Protein AF-A0A1M5I4J9-F1 (afdb_monomer_lite)

Radius of gyration: 21.1 Å; chains: 1; bounding box: 60×26×45 Å

Organism: NCBI:txid930117

Structure (mmCIF, N/CA/C/O backbone):
data_AF-A0A1M5I4J9-F1
#
_entry.id   AF-A0A1M5I4J9-F1
#
loop_
_atom_site.group_PDB
_atom_site.id
_atom_site.type_symbol
_atom_site.label_atom_id
_atom_site.label_alt_id
_atom_site.label_comp_id
_atom_site.label_asym_id
_atom_site.label_entity_id
_atom_site.label_seq_id
_atom_site.pdbx_PDB_ins_code
_atom_site.Cartn_x
_atom_site.Cartn_y
_atom_site.Cartn_z
_atom_site.occupancy
_atom_site.B_iso_or_equiv
_atom_site.auth_seq_id
_atom_site.auth_comp_id
_atom_site.auth_asym_id
_atom_site.auth_atom_id
_atom_site.pdbx_PDB_model_num
ATOM 1 N N . MET A 1 1 ? 3.574 -6.967 -28.876 1.00 31.14 1 MET A N 1
ATOM 2 C CA . MET A 1 1 ? 4.786 -6.859 -28.038 1.00 31.14 1 MET A CA 1
ATOM 3 C C . MET A 1 1 ? 4.558 -5.716 -27.061 1.00 31.14 1 MET A C 1
ATOM 5 O O . MET A 1 1 ? 4.563 -4.573 -27.490 1.00 31.14 1 MET A O 1
ATOM 9 N N . PHE A 1 2 ? 4.236 -6.002 -25.797 1.00 33.44 2 PHE A N 1
ATOM 10 C CA . PHE A 1 2 ? 4.020 -4.957 -24.791 1.00 33.44 2 PHE A CA 1
ATOM 11 C C . PHE A 1 2 ? 5.318 -4.730 -24.023 1.00 33.44 2 PHE A C 1
ATOM 13 O O . PHE A 1 2 ? 5.579 -5.392 -23.024 1.00 33.44 2 PHE A O 1
ATOM 20 N N . ILE A 1 3 ? 6.140 -3.794 -24.495 1.00 41.62 3 ILE A N 1
ATOM 21 C CA . ILE A 1 3 ? 7.110 -3.147 -23.614 1.00 41.62 3 ILE A CA 1
ATOM 22 C C . ILE A 1 3 ? 6.303 -2.120 -22.817 1.00 41.62 3 ILE A C 1
ATOM 24 O O . ILE A 1 3 ? 6.079 -1.004 -23.276 1.00 41.62 3 ILE A O 1
ATOM 28 N N . MET A 1 4 ? 5.809 -2.510 -21.642 1.00 43.72 4 MET A N 1
ATOM 29 C CA . MET A 1 4 ? 5.235 -1.572 -20.674 1.00 43.72 4 MET A CA 1
ATOM 30 C C . MET A 1 4 ? 6.383 -0.836 -19.977 1.00 43.72 4 MET A C 1
ATOM 32 O O . MET A 1 4 ? 6.657 -1.045 -18.801 1.00 43.72 4 MET A O 1
ATOM 36 N N . ASN A 1 5 ? 7.090 0.023 -20.715 1.00 55.03 5 ASN A N 1
ATOM 37 C CA . ASN A 1 5 ? 7.876 1.085 -20.095 1.00 55.03 5 ASN A CA 1
ATOM 38 C C . ASN A 1 5 ? 6.946 2.279 -19.878 1.00 55.03 5 ASN A C 1
ATOM 40 O O . ASN A 1 5 ? 7.021 3.303 -20.552 1.00 55.03 5 ASN A O 1
ATOM 44 N N . THR A 1 6 ? 5.987 2.095 -18.980 1.00 53.03 6 THR A N 1
ATOM 45 C CA . THR A 1 6 ? 5.089 3.154 -18.543 1.00 53.03 6 THR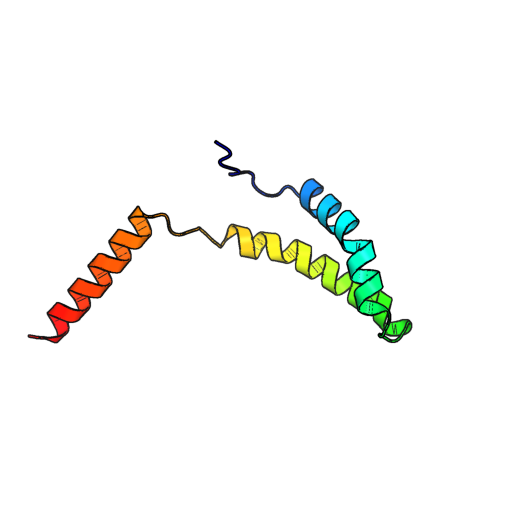 A CA 1
ATOM 46 C C . THR A 1 6 ? 5.425 3.429 -17.096 1.00 53.03 6 THR A C 1
ATOM 48 O O . THR A 1 6 ? 5.140 2.619 -16.214 1.00 53.03 6 THR A O 1
ATOM 51 N N . ARG A 1 7 ? 6.077 4.567 -16.851 1.00 62.56 7 ARG A N 1
ATOM 52 C CA . ARG A 1 7 ? 6.213 5.124 -15.504 1.00 62.56 7 ARG A CA 1
ATOM 53 C C . ARG A 1 7 ? 4.825 5.098 -14.858 1.00 62.56 7 ARG A C 1
ATOM 55 O O . ARG A 1 7 ? 3.920 5.733 -15.388 1.00 62.56 7 ARG A O 1
ATOM 62 N N . LEU A 1 8 ? 4.659 4.365 -13.754 1.00 69.62 8 LEU A N 1
ATOM 63 C CA . LEU A 1 8 ? 3.408 4.352 -12.990 1.00 69.62 8 LEU A CA 1
ATOM 64 C C . LEU A 1 8 ? 3.047 5.795 -12.616 1.00 69.62 8 LEU A C 1
ATOM 66 O O . LEU A 1 8 ? 3.802 6.465 -11.890 1.00 69.62 8 LEU A O 1
ATOM 70 N N . SER A 1 9 ? 1.935 6.277 -13.173 1.00 81.19 9 SER A N 1
ATOM 71 C CA . SER A 1 9 ? 1.390 7.590 -12.849 1.00 81.19 9 SER A CA 1
ATOM 72 C C . SER A 1 9 ? 0.755 7.557 -11.458 1.00 81.19 9 SER A C 1
ATOM 74 O O . SER A 1 9 ? 0.434 6.490 -10.926 1.00 81.19 9 SER A O 1
ATOM 76 N N . ASN A 1 10 ? 0.580 8.730 -10.848 1.00 81.94 10 ASN A N 1
ATOM 77 C CA . ASN A 1 10 ? -0.101 8.815 -9.556 1.00 81.94 10 ASN A CA 1
ATOM 78 C C . ASN A 1 10 ? -1.550 8.314 -9.667 1.00 81.94 10 ASN A C 1
ATOM 80 O O . ASN A 1 10 ? -2.026 7.635 -8.763 1.00 81.94 10 ASN A O 1
ATOM 84 N N . ASP A 1 11 ? -2.210 8.556 -10.800 1.00 85.44 11 ASP A N 1
ATOM 85 C CA . ASP A 1 11 ? -3.583 8.110 -11.044 1.00 85.44 11 ASP A CA 1
ATOM 86 C C . ASP A 1 11 ? -3.686 6.583 -11.136 1.00 85.44 11 ASP A C 1
ATOM 88 O O . ASP A 1 11 ? -4.634 5.990 -10.623 1.00 85.44 11 ASP A O 1
ATOM 92 N N . ASP A 1 12 ? -2.695 5.920 -11.739 1.00 84.88 12 ASP A N 1
ATOM 93 C CA . ASP A 1 12 ? -2.655 4.455 -11.805 1.00 84.88 12 ASP A CA 1
ATOM 94 C C . ASP A 1 12 ? -2.442 3.831 -10.421 1.00 84.88 12 ASP A C 1
ATOM 96 O O . ASP A 1 12 ? -3.029 2.795 -10.104 1.00 84.88 12 ASP A O 1
ATOM 100 N N . LEU A 1 13 ? -1.645 4.480 -9.567 1.00 84.88 13 LEU A N 1
ATOM 101 C CA . LEU A 1 13 ? -1.446 4.057 -8.179 1.00 84.88 13 LEU A CA 1
ATOM 102 C C . LEU A 1 13 ? -2.692 4.265 -7.324 1.00 84.88 13 LEU A C 1
ATOM 104 O O . LEU A 1 13 ? -3.029 3.392 -6.527 1.00 84.88 13 LEU A O 1
ATOM 108 N N . LEU A 1 14 ? -3.398 5.382 -7.499 1.00 88.31 14 LEU A N 1
ATOM 109 C CA . LEU A 1 14 ? -4.664 5.625 -6.809 1.00 88.31 14 LEU A CA 1
ATOM 110 C C . LEU A 1 14 ? -5.717 4.588 -7.217 1.00 88.31 14 LEU A C 1
ATOM 112 O O . LEU A 1 14 ? -6.342 3.985 -6.346 1.00 88.31 14 LEU A O 1
ATOM 116 N N . LYS A 1 15 ? -5.827 4.271 -8.513 1.00 90.38 15 LYS A N 1
ATOM 117 C CA . LYS A 1 15 ? -6.681 3.174 -9.000 1.00 90.38 15 LYS A CA 1
ATOM 118 C C . LYS A 1 15 ? -6.272 1.826 -8.410 1.00 90.38 15 LYS A C 1
ATOM 120 O O . LYS A 1 15 ? -7.126 1.039 -8.009 1.00 90.38 15 LYS A O 1
ATOM 125 N N . LEU A 1 16 ? -4.971 1.546 -8.320 1.00 89.44 16 LEU A N 1
ATOM 126 C CA . LEU A 1 16 ? -4.476 0.321 -7.693 1.00 89.44 16 LEU A CA 1
ATOM 127 C C . LEU A 1 16 ? -4.876 0.249 -6.212 1.00 89.44 16 LEU A C 1
ATOM 129 O O . LEU A 1 16 ? -5.325 -0.798 -5.747 1.00 89.44 16 LEU A O 1
ATOM 133 N N . ILE A 1 17 ? -4.764 1.358 -5.480 1.00 90.62 17 ILE A N 1
ATOM 134 C CA . ILE A 1 17 ? -5.200 1.456 -4.084 1.00 90.62 17 ILE A CA 1
ATOM 135 C C . ILE A 1 17 ? -6.704 1.198 -3.962 1.00 90.62 17 ILE A C 1
ATOM 137 O O . ILE A 1 17 ? -7.116 0.449 -3.075 1.00 90.62 17 ILE A O 1
ATOM 141 N N . GLU A 1 18 ? -7.533 1.747 -4.849 1.00 92.56 18 GLU A N 1
ATOM 142 C CA . GLU A 1 18 ? -8.977 1.485 -4.859 1.00 92.56 18 GLU A CA 1
ATOM 143 C C . GLU A 1 18 ? -9.285 -0.001 -5.082 1.00 92.56 18 GLU A C 1
ATOM 145 O O . GLU A 1 18 ? -10.050 -0.595 -4.320 1.00 92.56 18 GLU A O 1
ATOM 150 N N . ILE A 1 19 ? -8.617 -0.636 -6.050 1.00 93.94 19 ILE A N 1
ATOM 151 C CA . ILE A 1 19 ? -8.762 -2.072 -6.343 1.00 93.94 19 ILE A CA 1
ATOM 152 C C . ILE A 1 19 ? -8.336 -2.936 -5.143 1.00 93.94 19 ILE A C 1
ATOM 154 O O . ILE A 1 19 ? -8.938 -3.978 -4.865 1.00 93.94 19 ILE A O 1
ATOM 158 N N . LEU A 1 20 ? -7.289 -2.526 -4.423 1.00 91.94 20 LEU A N 1
ATOM 159 C CA . LEU A 1 20 ? -6.745 -3.267 -3.284 1.00 91.94 20 LEU A CA 1
ATOM 160 C C . LEU A 1 20 ? -7.491 -2.999 -1.973 1.00 91.94 20 LEU A C 1
ATOM 162 O O . LEU A 1 20 ? -7.511 -3.875 -1.111 1.00 91.94 20 LEU A O 1
ATOM 166 N N . THR A 1 21 ? -8.157 -1.854 -1.825 1.00 90.50 21 THR A N 1
ATOM 167 C CA . THR A 1 21 ? -8.903 -1.467 -0.615 1.00 90.50 21 THR A CA 1
ATOM 168 C C . THR A 1 21 ? -9.836 -2.563 -0.073 1.00 90.50 21 THR A C 1
ATOM 170 O O . THR A 1 21 ? -9.739 -2.865 1.119 1.00 90.50 21 THR A O 1
ATOM 173 N N . PRO A 1 22 ? -10.702 -3.224 -0.870 1.00 92.88 22 PRO A N 1
ATOM 174 C CA . PRO A 1 22 ? -11.548 -4.301 -0.349 1.00 92.88 22 PRO A CA 1
ATOM 175 C C . PRO A 1 22 ? -10.739 -5.507 0.153 1.00 92.88 22 PRO A C 1
ATOM 177 O O . PRO A 1 22 ? -11.123 -6.139 1.138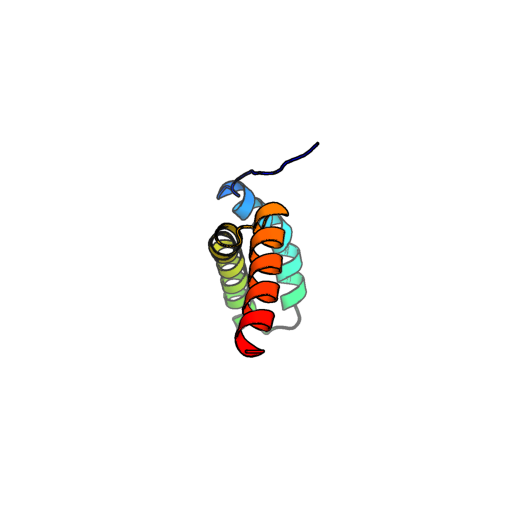 1.00 92.88 22 PRO A O 1
ATOM 180 N N . LYS A 1 23 ? -9.595 -5.811 -0.474 1.00 93.38 23 LYS A N 1
ATOM 181 C CA . LYS A 1 23 ? -8.699 -6.890 -0.029 1.00 93.38 23 LYS A CA 1
ATOM 182 C C . LYS A 1 23 ? -7.992 -6.526 1.275 1.00 93.38 23 LYS A C 1
ATOM 184 O O . LYS A 1 23 ? -7.931 -7.370 2.161 1.00 93.38 23 LYS A O 1
ATOM 189 N N . ILE A 1 24 ? -7.537 -5.278 1.408 1.00 91.75 24 ILE A N 1
ATOM 190 C CA . ILE A 1 24 ? -6.899 -4.750 2.624 1.00 91.75 24 ILE A CA 1
ATOM 191 C C . ILE A 1 24 ? -7.882 -4.804 3.801 1.00 91.75 24 ILE A C 1
ATOM 193 O O . ILE A 1 24 ? -7.554 -5.326 4.866 1.00 91.75 24 ILE A O 1
ATOM 197 N N . LYS A 1 25 ? -9.122 -4.342 3.598 1.00 89.81 25 LYS A N 1
ATOM 198 C CA . LYS A 1 25 ? -10.180 -4.431 4.618 1.00 89.81 25 LYS A CA 1
ATOM 199 C C . LYS A 1 25 ? -10.438 -5.876 5.034 1.00 89.81 25 LYS A C 1
ATOM 201 O O . LYS A 1 25 ? -10.507 -6.171 6.222 1.00 89.81 25 LYS A O 1
ATOM 206 N N . LYS A 1 26 ? -10.518 -6.793 4.064 1.00 92.50 26 LYS A N 1
ATOM 207 C CA . LYS A 1 26 ? -10.706 -8.221 4.342 1.00 92.50 26 LYS A CA 1
ATOM 208 C C . LYS A 1 26 ? -9.533 -8.818 5.129 1.00 92.50 26 LYS A C 1
ATOM 210 O O . LYS A 1 26 ? -9.774 -9.597 6.045 1.00 92.50 26 LYS A O 1
ATOM 215 N N . SER A 1 27 ? -8.286 -8.460 4.811 1.00 91.56 27 SER A N 1
ATOM 216 C CA . SER A 1 27 ? -7.109 -8.969 5.533 1.00 91.56 27 SER A CA 1
ATOM 217 C C . SER A 1 27 ? -7.002 -8.450 6.967 1.00 91.56 27 SER A C 1
ATOM 219 O O . SER A 1 27 ? -6.442 -9.138 7.813 1.00 91.56 27 SER A O 1
ATOM 221 N N . LEU A 1 28 ? -7.564 -7.272 7.249 1.00 92.69 28 LEU A N 1
ATOM 222 C CA . LEU A 1 28 ? -7.581 -6.660 8.581 1.00 92.69 28 LEU A CA 1
ATOM 223 C C . LEU A 1 28 ? -8.816 -7.039 9.412 1.00 92.69 28 LEU A C 1
ATOM 225 O O . LEU A 1 28 ? -8.964 -6.572 10.537 1.00 92.69 28 LEU A O 1
ATOM 229 N N . GLY A 1 29 ? -9.696 -7.908 8.901 1.00 89.69 29 GLY A N 1
ATOM 230 C CA . GLY A 1 29 ? -10.936 -8.291 9.588 1.00 89.69 29 GLY A CA 1
ATOM 231 C C . GLY A 1 29 ? -10.728 -8.971 10.949 1.00 89.69 29 GLY A C 1
ATOM 232 O 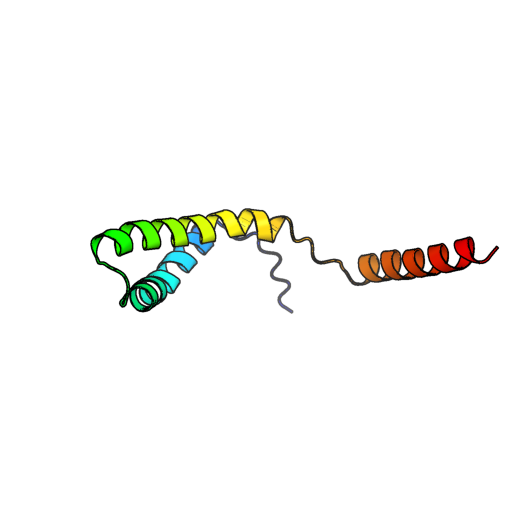O . GLY A 1 29 ? -11.627 -8.942 11.782 1.00 89.69 29 GLY A O 1
ATOM 233 N N . ASN A 1 30 ? -9.539 -9.532 11.194 1.00 91.00 30 ASN A N 1
ATOM 234 C CA . ASN A 1 30 ? -9.159 -10.140 12.476 1.00 91.00 30 ASN A CA 1
ATOM 235 C C . ASN A 1 30 ? -8.417 -9.171 13.414 1.00 91.00 30 ASN A C 1
ATOM 237 O O . ASN A 1 30 ? -7.989 -9.564 14.498 1.00 91.00 30 ASN A O 1
ATOM 241 N N . THR A 1 31 ? -8.224 -7.920 12.999 1.00 91.81 31 THR A N 1
ATOM 242 C CA . THR A 1 31 ? -7.535 -6.892 13.779 1.00 91.81 31 THR A CA 1
ATOM 243 C C . THR A 1 31 ? -8.544 -6.072 14.578 1.00 91.81 31 THR A C 1
ATOM 245 O O . THR A 1 31 ? -9.701 -5.936 14.176 1.00 91.81 31 THR A O 1
ATOM 248 N N . LYS A 1 32 ? -8.129 -5.513 15.720 1.00 90.75 32 LYS A N 1
ATOM 249 C CA . LYS A 1 32 ? -9.003 -4.664 16.542 1.00 90.75 32 LYS A CA 1
ATOM 250 C C . LYS A 1 32 ? -9.459 -3.451 15.737 1.00 90.75 32 LYS A C 1
ATOM 252 O O . LYS A 1 32 ? -8.647 -2.834 15.058 1.00 90.75 32 LYS A O 1
ATOM 257 N N . LEU A 1 33 ? -10.734 -3.082 15.864 1.00 84.56 33 LEU A N 1
ATOM 258 C CA . LEU A 1 33 ? -11.338 -1.971 15.113 1.00 84.56 33 LEU A CA 1
ATOM 259 C C . LEU A 1 33 ? -10.548 -0.662 15.241 1.00 84.56 33 LEU A C 1
ATOM 261 O O . LEU A 1 33 ? -10.339 0.009 14.239 1.00 84.56 33 LEU A O 1
ATOM 265 N N . GLN A 1 34 ? -10.056 -0.354 16.445 1.00 86.00 34 GLN A N 1
ATOM 266 C CA . GLN A 1 34 ? -9.239 0.835 16.716 1.00 86.00 34 GLN A CA 1
ATOM 267 C C . GLN A 1 34 ? -7.943 0.884 15.883 1.00 86.00 34 GLN A C 1
ATOM 269 O O . GLN A 1 34 ? -7.497 1.962 15.526 1.00 86.00 34 GLN A O 1
ATOM 274 N N . ASP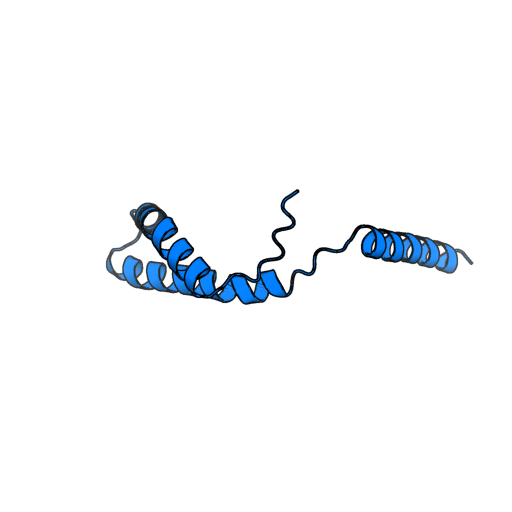 A 1 35 ? -7.371 -0.277 15.542 1.00 88.94 35 ASP A N 1
ATOM 275 C CA . ASP A 1 35 ? -6.101 -0.384 14.815 1.00 88.94 35 ASP A CA 1
ATOM 276 C C . ASP A 1 35 ? -6.340 -0.557 13.297 1.00 88.94 35 ASP A C 1
ATOM 278 O O . ASP A 1 35 ? -5.420 -0.433 12.489 1.00 88.94 35 ASP A O 1
ATOM 282 N N . GLN A 1 36 ? -7.573 -0.879 12.875 1.00 90.38 36 GLN A N 1
ATOM 283 C CA . GLN A 1 36 ? -7.891 -1.170 11.471 1.00 90.38 36 GLN A CA 1
ATOM 284 C C . GLN A 1 36 ? -7.785 0.058 10.567 1.00 90.38 36 GLN A C 1
ATOM 286 O O . GLN A 1 36 ? -7.413 -0.090 9.402 1.00 90.38 36 GLN A O 1
ATOM 291 N N . GLU A 1 37 ? -8.162 1.240 11.054 1.00 90.44 37 GLU A N 1
ATOM 292 C CA . GLU A 1 37 ? -8.081 2.476 10.268 1.00 90.44 37 GLU A CA 1
ATOM 293 C C . GLU A 1 37 ? -6.625 2.885 10.042 1.00 90.44 37 GLU A C 1
ATOM 295 O O . GLU A 1 37 ? -6.223 3.119 8.897 1.00 90.44 37 GLU A O 1
ATOM 300 N N . ASP A 1 38 ? -5.820 2.850 11.102 1.00 93.56 38 ASP A N 1
ATOM 301 C CA . ASP A 1 38 ? -4.394 3.169 11.048 1.00 93.56 38 ASP A CA 1
ATOM 302 C C . ASP A 1 38 ? -3.643 2.207 10.123 1.00 93.56 38 ASP A C 1
ATOM 304 O O . ASP A 1 38 ? -2.930 2.637 9.214 1.00 93.56 38 ASP A O 1
ATOM 308 N N . LEU A 1 39 ? -3.879 0.897 10.257 1.00 94.31 39 LEU A N 1
ATOM 309 C CA . LEU A 1 39 ? -3.250 -0.109 9.397 1.00 94.31 39 LEU A CA 1
ATOM 310 C C . LEU A 1 39 ? -3.684 0.014 7.934 1.00 94.31 39 LEU A C 1
ATOM 312 O O . LEU A 1 39 ? -2.876 -0.199 7.028 1.00 94.31 39 LEU A O 1
ATOM 316 N N . GLN A 1 40 ? -4.943 0.379 7.668 1.00 92.50 40 GLN A N 1
ATOM 317 C CA . GLN A 1 40 ? -5.383 0.663 6.301 1.00 92.50 40 GLN A CA 1
ATOM 318 C C . GLN A 1 40 ? -4.605 1.832 5.699 1.00 92.50 40 GLN A C 1
ATOM 320 O O . GLN A 1 40 ? -4.200 1.750 4.537 1.00 92.50 40 GLN A O 1
ATOM 325 N N . GLN A 1 41 ? -4.404 2.908 6.459 1.00 91.94 41 GLN A N 1
ATOM 326 C CA . GLN A 1 41 ? -3.659 4.071 5.985 1.00 91.94 41 GLN A CA 1
ATOM 327 C C . GLN A 1 41 ? -2.174 3.754 5.795 1.00 91.94 41 GLN A C 1
ATOM 329 O O . GLN A 1 41 ? -1.612 4.105 4.757 1.00 91.94 41 GLN A O 1
ATOM 334 N N . GLU A 1 42 ? -1.560 3.015 6.719 1.00 94.50 42 GLU A N 1
ATOM 335 C CA . GLU A 1 42 ? -0.158 2.602 6.606 1.00 94.50 42 GLU A CA 1
ATOM 336 C C . GLU A 1 42 ? 0.083 1.746 5.352 1.00 94.50 42 GLU A C 1
ATOM 338 O O . GLU A 1 42 ? 1.030 1.981 4.598 1.00 94.50 42 GLU A O 1
ATOM 343 N N . ILE A 1 43 ? -0.802 0.782 5.070 1.00 92.75 43 ILE A N 1
ATOM 344 C CA . ILE A 1 43 ? -0.692 -0.069 3.877 1.00 92.75 43 ILE A CA 1
ATOM 345 C C . ILE A 1 43 ? -0.811 0.765 2.594 1.00 92.75 43 ILE A C 1
ATOM 347 O O . ILE A 1 43 ? -0.048 0.548 1.650 1.00 92.75 43 ILE A O 1
ATOM 351 N N . LYS A 1 44 ? -1.728 1.740 2.545 1.00 90.62 44 LYS A N 1
ATOM 352 C CA . LYS A 1 44 ? -1.870 2.639 1.387 1.00 90.62 44 LYS A CA 1
ATOM 353 C C . LYS A 1 44 ? -0.617 3.487 1.166 1.00 90.62 44 LYS A C 1
ATOM 355 O O . LYS A 1 44 ? -0.164 3.593 0.028 1.00 90.62 44 LYS A O 1
ATOM 360 N N . LEU A 1 45 ? -0.031 4.034 2.233 1.00 91.19 45 LEU A N 1
ATOM 361 C CA . LEU A 1 45 ? 1.224 4.790 2.164 1.00 91.19 45 LEU A CA 1
ATOM 362 C C . LEU A 1 45 ? 2.370 3.919 1.635 1.00 91.19 45 LEU A C 1
ATOM 364 O O . LEU A 1 45 ? 3.052 4.311 0.690 1.00 91.19 45 LEU A O 1
ATOM 368 N N . LYS A 1 46 ? 2.506 2.685 2.135 1.00 89.81 46 LYS A N 1
ATOM 369 C CA . LYS A 1 46 ? 3.505 1.721 1.641 1.00 89.81 46 LYS A CA 1
ATOM 370 C C . LYS A 1 46 ? 3.356 1.395 0.156 1.00 89.81 46 LYS A C 1
ATOM 372 O O . LYS A 1 46 ? 4.364 1.198 -0.526 1.00 89.81 46 LYS A O 1
ATOM 377 N N . ILE A 1 47 ? 2.130 1.335 -0.367 1.00 87.19 47 ILE A N 1
ATOM 378 C CA . ILE A 1 47 ? 1.887 1.132 -1.805 1.00 87.19 47 ILE A CA 1
ATOM 379 C C . ILE A 1 47 ? 2.408 2.329 -2.615 1.00 87.19 47 ILE A C 1
ATOM 381 O O . ILE A 1 47 ? 3.050 2.128 -3.646 1.00 87.19 47 ILE A O 1
ATOM 385 N N . LEU A 1 48 ? 2.198 3.559 -2.134 1.00 85.50 48 LEU A N 1
ATOM 386 C CA . LEU A 1 48 ? 2.709 4.772 -2.784 1.00 85.50 48 LEU A CA 1
ATOM 387 C C . LEU A 1 48 ? 4.241 4.838 -2.750 1.00 85.50 48 LEU A C 1
ATOM 389 O O . LEU A 1 48 ? 4.862 5.075 -3.783 1.00 85.50 48 LEU A O 1
ATOM 393 N N . GLU A 1 49 ? 4.860 4.55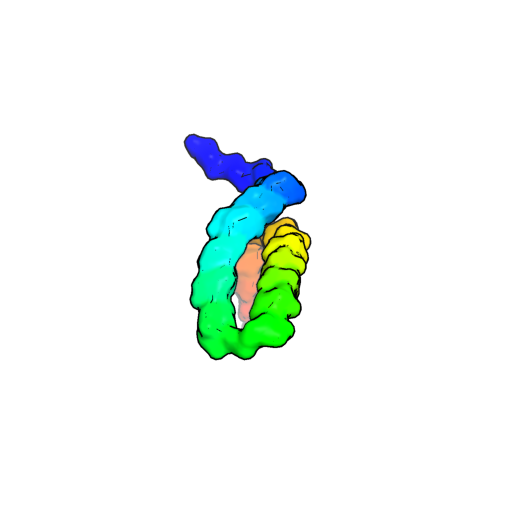0 -1.605 1.00 85.06 49 GLU A N 1
ATOM 394 C CA . GLU A 1 49 ? 6.324 4.512 -1.453 1.00 85.06 49 GLU A CA 1
ATOM 395 C C . GLU A 1 49 ? 6.980 3.433 -2.321 1.00 85.06 49 GLU A C 1
ATOM 397 O O . GLU A 1 49 ? 8.097 3.593 -2.819 1.00 85.06 49 GLU A O 1
ATOM 402 N N . SER A 1 50 ? 6.284 2.312 -2.527 1.00 80.81 50 SER A N 1
ATOM 403 C CA . SER A 1 50 ? 6.785 1.218 -3.360 1.00 80.81 50 SER A CA 1
ATOM 404 C C . SER A 1 50 ? 7.049 1.673 -4.794 1.00 80.81 50 SER A C 1
ATOM 406 O O . SER A 1 50 ? 7.935 1.123 -5.436 1.00 80.81 50 SER A O 1
ATOM 408 N N . ARG A 1 51 ? 6.372 2.718 -5.285 1.00 76.50 51 ARG A N 1
ATOM 409 C CA . ARG A 1 51 ? 6.666 3.336 -6.586 1.00 76.50 51 ARG A CA 1
ATOM 410 C C . ARG A 1 51 ? 8.126 3.768 -6.697 1.00 76.50 51 ARG A C 1
ATOM 412 O O . ARG A 1 51 ? 8.769 3.448 -7.690 1.00 76.50 51 ARG A O 1
ATOM 419 N N . GLU A 1 52 ? 8.643 4.483 -5.703 1.00 72.56 52 GLU A N 1
ATOM 420 C CA . GLU A 1 52 ? 10.020 4.989 -5.722 1.00 72.56 52 GLU A CA 1
ATOM 421 C C . GLU A 1 52 ? 11.018 3.830 -5.686 1.00 72.56 52 GLU A C 1
ATOM 423 O O . GLU A 1 52 ? 11.988 3.803 -6.442 1.00 72.56 52 GLU A O 1
ATOM 428 N N . LYS A 1 53 ? 10.721 2.805 -4.879 1.00 71.81 53 LYS A N 1
ATOM 429 C CA . LYS A 1 53 ? 11.530 1.581 -4.806 1.00 71.81 53 LYS A CA 1
ATOM 430 C C . LYS A 1 53 ? 11.540 0.832 -6.139 1.00 71.81 53 LYS A C 1
ATOM 432 O O . LYS A 1 53 ? 12.602 0.434 -6.600 1.00 71.81 53 LYS A O 1
ATOM 437 N N . LEU A 1 54 ? 10.382 0.685 -6.781 1.00 68.94 54 LEU A N 1
ATOM 438 C CA . LEU A 1 54 ? 10.232 -0.000 -8.066 1.00 68.94 54 LEU A CA 1
ATOM 439 C C . LEU A 1 54 ? 10.856 0.784 -9.230 1.00 68.94 54 LEU A C 1
ATOM 441 O O . LEU A 1 54 ? 11.361 0.172 -10.161 1.00 68.94 54 LEU A O 1
ATOM 445 N N . GLN A 1 55 ? 10.863 2.120 -9.185 1.00 66.81 55 GLN A N 1
ATOM 446 C CA . GLN A 1 55 ? 11.549 2.947 -10.188 1.00 66.81 55 GLN A CA 1
ATOM 447 C C . GLN A 1 55 ? 13.073 2.814 -10.113 1.00 66.81 55 GLN A C 1
ATOM 449 O O . GLN A 1 55 ? 13.747 2.886 -11.140 1.00 66.81 55 GLN A O 1
ATOM 454 N N . ASN A 1 56 ? 13.604 2.584 -8.912 1.00 65.38 56 ASN A N 1
ATOM 455 C CA . ASN A 1 56 ? 15.028 2.347 -8.693 1.00 65.38 56 ASN A CA 1
ATOM 456 C C . ASN A 1 56 ? 15.449 0.902 -8.994 1.00 65.38 56 ASN A C 1
ATOM 458 O O . ASN A 1 56 ? 16.640 0.636 -9.160 1.00 65.38 56 ASN A O 1
ATOM 462 N N . LEU A 1 57 ? 14.495 -0.028 -9.117 1.00 64.69 57 LEU A N 1
ATOM 463 C CA . LEU A 1 57 ? 14.753 -1.348 -9.683 1.00 64.69 57 LEU A CA 1
ATOM 464 C C . LEU A 1 57 ? 14.932 -1.194 -11.192 1.00 64.69 57 LEU A C 1
ATOM 466 O O . LEU A 1 57 ? 14.011 -1.411 -11.974 1.00 64.69 57 LEU A O 1
ATOM 470 N N . LYS A 1 58 ? 16.138 -0.808 -11.611 1.00 60.72 58 LYS A N 1
ATOM 471 C CA . LYS A 1 58 ? 16.538 -0.942 -13.006 1.00 60.72 58 LYS A CA 1
ATOM 472 C C . LYS A 1 58 ? 16.713 -2.443 -13.256 1.00 60.72 58 LYS A C 1
ATOM 474 O O . LYS A 1 58 ? 17.643 -3.020 -12.689 1.00 60.72 58 LYS A O 1
ATOM 479 N N . PRO A 1 59 ? 15.832 -3.108 -14.027 1.00 61.59 59 PRO A N 1
ATOM 480 C CA . PRO A 1 59 ? 16.083 -4.490 -14.389 1.00 61.59 59 PRO A CA 1
ATOM 481 C C . PRO A 1 59 ? 17.416 -4.514 -15.127 1.00 61.59 59 PRO A C 1
ATOM 483 O O . PRO A 1 59 ? 17.632 -3.738 -16.060 1.00 61.59 59 PRO A O 1
ATOM 486 N N . GLN A 1 60 ? 18.329 -5.351 -14.651 1.00 66.62 60 GLN A N 1
ATOM 487 C CA . GLN A 1 60 ? 19.555 -5.618 -15.371 1.00 66.62 60 GLN A CA 1
ATOM 488 C C . GLN A 1 60 ? 19.148 -6.250 -16.700 1.00 66.62 60 GLN A C 1
ATOM 490 O O . GLN A 1 60 ? 18.510 -7.304 -16.726 1.00 66.62 60 GLN A O 1
ATOM 495 N N . ASP A 1 61 ? 19.428 -5.557 -17.796 1.00 75.06 61 ASP A N 1
ATOM 496 C CA . ASP A 1 61 ? 19.249 -6.125 -19.119 1.00 75.06 61 ASP A CA 1
ATOM 497 C C . ASP A 1 61 ? 20.259 -7.256 -19.331 1.00 75.06 61 ASP A C 1
ATOM 499 O O . ASP A 1 61 ? 21.231 -7.421 -18.589 1.00 75.06 61 ASP A O 1
ATOM 503 N N . PHE A 1 62 ? 19.997 -8.090 -20.336 1.00 79.06 62 PHE A N 1
ATOM 504 C CA . PHE A 1 62 ? 20.842 -9.249 -20.607 1.00 79.06 62 PHE A CA 1
ATOM 505 C C . PHE A 1 62 ? 22.307 -8.850 -20.853 1.00 79.06 62 PHE A C 1
ATOM 507 O O . PHE A 1 62 ? 23.218 -9.551 -20.420 1.00 79.06 62 PHE A O 1
ATOM 514 N N . GLU A 1 63 ? 22.537 -7.694 -21.477 1.00 81.12 63 GLU A N 1
ATOM 515 C CA . GLU A 1 63 ? 23.873 -7.137 -21.705 1.00 81.12 63 GLU A CA 1
ATOM 516 C C . GLU A 1 63 ? 24.552 -6.713 -20.396 1.00 81.12 63 GLU A C 1
ATOM 518 O O . GLU A 1 63 ? 25.694 -7.101 -20.141 1.00 81.12 63 GLU A O 1
ATOM 523 N N . GLY A 1 64 ? 23.843 -6.001 -19.515 1.00 80.19 64 GLY A N 1
ATOM 524 C CA . GLY A 1 64 ? 24.330 -5.661 -18.183 1.00 80.19 64 GLY A CA 1
ATOM 525 C C . GLY A 1 64 ? 24.600 -6.897 -17.326 1.00 80.19 64 GLY A C 1
ATOM 526 O O . GLY A 1 64 ? 25.541 -6.898 -16.532 1.00 80.19 64 GLY A O 1
ATOM 527 N N . PHE A 1 65 ? 23.810 -7.962 -17.489 1.00 84.12 65 PHE A N 1
ATOM 528 C CA . PHE A 1 65 ? 24.037 -9.264 -16.855 1.00 84.12 65 PHE A CA 1
ATOM 529 C C . PHE A 1 65 ? 25.312 -9.927 -17.362 1.00 84.12 65 PHE A C 1
ATOM 531 O O . PHE A 1 65 ? 26.162 -10.304 -16.557 1.00 84.12 65 PHE A O 1
ATOM 538 N N . LEU A 1 66 ? 25.483 -10.016 -18.682 1.00 84.25 66 LEU A N 1
ATOM 539 C CA . LEU A 1 66 ? 26.679 -10.585 -19.298 1.00 84.25 66 LEU A CA 1
ATOM 540 C C . LEU A 1 66 ? 27.951 -9.848 -18.872 1.00 84.25 66 LEU A C 1
ATOM 542 O O . LEU A 1 66 ? 28.937 -10.499 -18.537 1.00 84.25 66 LEU A O 1
ATOM 546 N N . ALA A 1 67 ? 27.924 -8.514 -18.832 1.00 84.94 67 ALA A N 1
ATOM 547 C CA . ALA A 1 67 ? 29.068 -7.713 -18.405 1.00 84.94 67 ALA A CA 1
ATOM 548 C C . ALA A 1 67 ? 29.490 -8.037 -16.961 1.00 84.94 67 ALA A C 1
ATOM 550 O O . ALA A 1 67 ? 30.662 -8.314 -16.708 1.00 84.94 67 ALA A O 1
ATOM 551 N N . GLN A 1 68 ? 28.533 -8.088 -16.027 1.00 83.56 68 GLN A N 1
ATOM 552 C CA . GLN A 1 68 ? 28.815 -8.453 -14.633 1.00 83.56 68 GLN A CA 1
ATOM 553 C C . GLN A 1 68 ? 29.265 -9.910 -14.490 1.00 83.56 68 GLN A C 1
ATOM 555 O O . GLN A 1 68 ? 30.169 -10.207 -13.710 1.00 83.56 68 GLN A O 1
ATOM 560 N N . PHE A 1 69 ? 28.667 -10.822 -15.256 1.00 83.94 69 PHE A N 1
ATOM 561 C CA . PHE A 1 69 ? 29.027 -12.236 -15.238 1.00 83.94 69 PHE A CA 1
ATOM 562 C C . PHE A 1 69 ? 30.465 -12.467 -15.722 1.00 83.94 69 PHE A C 1
ATOM 564 O O . PHE A 1 69 ? 31.220 -13.205 -15.090 1.00 83.94 69 PHE A O 1
ATOM 571 N N . ILE A 1 70 ? 30.863 -11.813 -16.817 1.00 85.88 70 ILE A N 1
ATOM 572 C CA . ILE A 1 70 ? 32.228 -11.888 -17.352 1.00 85.88 70 ILE A CA 1
ATOM 573 C C . ILE A 1 70 ? 33.222 -11.270 -16.362 1.00 85.88 70 ILE A C 1
ATOM 575 O O . ILE A 1 70 ? 34.267 -11.864 -16.102 1.00 85.88 70 ILE A O 1
ATOM 579 N N . GLN A 1 71 ? 32.887 -10.127 -15.758 1.00 82.38 71 GLN A N 1
ATOM 580 C CA . GLN A 1 71 ? 33.747 -9.475 -14.771 1.00 82.38 71 GLN A CA 1
ATOM 581 C C . GLN A 1 71 ? 33.970 -10.352 -13.531 1.00 82.38 71 GLN A C 1
ATOM 583 O O . GLN A 1 71 ? 35.113 -10.594 -13.155 1.00 82.38 71 GLN A O 1
ATOM 588 N N . SER A 1 72 ? 32.905 -10.960 -12.997 1.00 82.00 72 SER A N 1
ATOM 589 C CA . SER A 1 72 ? 33.000 -11.915 -11.885 1.00 82.00 72 SER A CA 1
ATOM 590 C C . SER A 1 72 ? 33.888 -13.127 -12.198 1.00 82.00 72 SER A C 1
ATOM 592 O O . SER A 1 72 ? 34.495 -13.687 -11.287 1.00 82.00 72 SER A O 1
ATOM 594 N N . LYS A 1 73 ? 33.983 -13.554 -13.464 1.00 73.25 73 LYS A N 1
ATOM 595 C CA . LYS A 1 73 ? 34.868 -14.653 -13.882 1.00 73.25 73 LYS A CA 1
ATOM 596 C C . LYS A 1 73 ? 36.328 -14.228 -14.002 1.00 73.25 73 LYS A C 1
ATOM 598 O O . LYS A 1 73 ? 37.195 -15.037 -13.686 1.00 73.25 73 LYS A O 1
ATOM 603 N N . ASN A 1 74 ? 36.594 -12.996 -14.423 1.00 67.06 74 ASN A N 1
ATOM 604 C CA . ASN A 1 74 ? 37.954 -12.470 -14.530 1.00 67.06 74 ASN A CA 1
ATOM 605 C C . ASN A 1 74 ? 38.576 -12.229 -13.150 1.00 67.06 74 ASN A C 1
ATOM 607 O O . ASN A 1 74 ? 39.732 -12.589 -12.947 1.00 67.06 74 ASN A O 1
ATOM 611 N N . ASP A 1 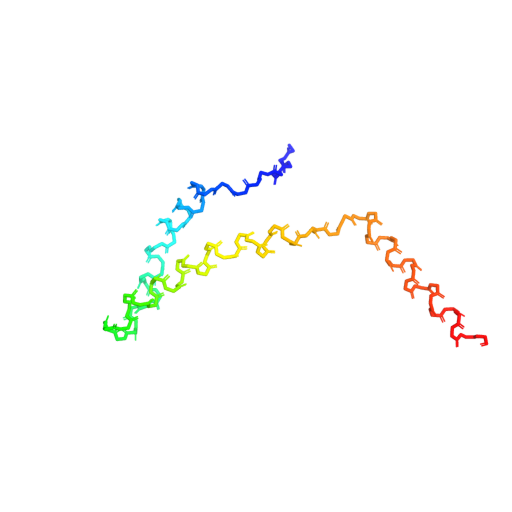75 ? 37.789 -11.757 -12.181 1.00 61.19 75 ASP A N 1
ATOM 612 C CA . ASP A 1 75 ? 38.263 -11.566 -10.805 1.00 61.19 75 ASP A CA 1
ATOM 613 C C . ASP A 1 75 ? 38.713 -12.897 -10.170 1.00 61.19 75 ASP A C 1
ATOM 615 O O . ASP A 1 75 ? 39.706 -12.945 -9.454 1.00 61.19 75 ASP A O 1
ATOM 619 N N . ILE A 1 76 ? 38.052 -14.018 -10.491 1.00 59.91 76 ILE A N 1
ATOM 620 C CA . ILE A 1 76 ? 38.436 -15.359 -10.004 1.00 59.91 76 ILE A CA 1
ATOM 621 C C . ILE A 1 76 ? 39.776 -15.829 -10.601 1.00 59.91 76 ILE A C 1
ATOM 623 O O . ILE A 1 76 ? 40.480 -16.620 -9.974 1.00 59.91 76 ILE A O 1
ATOM 627 N N . ILE A 1 77 ? 40.142 -15.359 -11.796 1.00 57.41 77 ILE A N 1
ATOM 628 C CA . ILE A 1 77 ? 41.385 -15.754 -12.476 1.00 57.41 77 ILE A CA 1
ATOM 629 C C . ILE A 1 77 ? 42.586 -14.960 -11.934 1.00 57.41 77 ILE A C 1
ATOM 631 O O . ILE A 1 77 ? 43.683 -15.514 -11.857 1.00 57.41 77 ILE A O 1
ATOM 635 N N . ASP A 1 78 ? 42.385 -13.717 -11.485 1.00 56.25 78 ASP A N 1
ATOM 636 C CA . ASP A 1 78 ? 43.452 -12.881 -10.909 1.00 56.25 78 ASP A CA 1
ATOM 637 C C . ASP A 1 78 ? 43.816 -13.237 -9.455 1.00 56.25 78 ASP A C 1
ATOM 639 O O . ASP A 1 78 ? 44.936 -12.972 -9.033 1.00 56.25 78 ASP A O 1
ATOM 643 N N . PHE A 1 79 ? 42.945 -13.920 -8.699 1.00 51.06 79 PHE A N 1
ATOM 644 C CA . PHE A 1 79 ? 43.310 -14.493 -7.387 1.00 51.06 79 PHE A CA 1
ATOM 645 C C . PHE A 1 79 ? 44.089 -15.821 -7.481 1.00 51.06 79 PHE A C 1
ATOM 647 O O . PHE A 1 79 ? 44.485 -16.377 -6.457 1.00 51.06 79 PHE A O 1
ATOM 654 N N . GLY A 1 80 ? 44.279 -16.356 -8.692 1.00 55.59 80 GLY A N 1
ATOM 655 C CA . GLY A 1 80 ? 44.976 -17.619 -8.956 1.00 55.59 80 GLY A CA 1
ATOM 656 C C . GLY A 1 80 ? 46.422 -17.476 -9.446 1.00 55.59 80 GLY A C 1
ATOM 657 O O . GLY A 1 80 ? 46.981 -18.470 -9.915 1.00 55.59 80 GLY A O 1
ATOM 658 N N . LYS A 1 81 ? 47.009 -16.273 -9.383 1.00 46.03 81 LYS A N 1
ATOM 659 C CA . LYS A 1 81 ? 48.424 -16.004 -9.685 1.00 46.03 81 LYS A CA 1
ATOM 660 C C . LYS A 1 81 ? 49.180 -15.505 -8.463 1.00 46.03 81 LYS A C 1
ATOM 662 O O . LYS A 1 81 ? 48.603 -14.701 -7.703 1.00 46.03 81 LYS A O 1
#

Sequence (81 aa):
MFIMNTRLSNDDLLKLIEILTPKIKKSLGNTKLQDQEDLQQEIKLKILESREKLQNLKPQDFEGFLAQFIQSKNDIIDFGK

Secondary structure (DSSP, 8-state):
---------HHHHHHHHHHHHHHHHHHTTTS-HHHHHHHHHHHHHHHHHHHHHHHH-----HHHHHHHHHHHHHHHHHTT-

Foldseek 3Di:
DDPPPDLCDPVNLVVVLVVCLVVLLVVCVVPDPVCSVVSNVVVSVVSVVVSVVVVVCPPQDPVSVVVVVVVVVVVVVVVVD

pLDDT: mean 78.32, std 15.66, range [31.14, 94.5]